Protein AF-A0A4R7YN09-F1 (afdb_monomer_lite)

pLDDT: mean 92.12, std 10.85, range [45.78, 98.81]

Organism: NCBI:txid43595

Structure (mmCIF, N/CA/C/O backbone):
data_AF-A0A4R7YN09-F1
#
_entry.id   AF-A0A4R7YN09-F1
#
loop_
_atom_site.group_PDB
_atom_site.id
_atom_site.type_symbol
_atom_site.label_atom_id
_atom_site.label_alt_id
_atom_site.label_comp_id
_atom_site.label_asym_id
_atom_site.label_entity_id
_atom_site.label_seq_id
_atom_site.pdbx_PDB_ins_code
_atom_site.Cartn_x
_atom_site.Cartn_y
_atom_site.Cartn_z
_atom_site.occupancy
_atom_site.B_iso_or_equiv
_atom_site.auth_seq_id
_atom_site.auth_comp_id
_atom_site.auth_asym_id
_atom_site.auth_atom_id
_atom_site.pdbx_PDB_model_num
ATOM 1 N N . MET A 1 1 ? -44.379 -15.038 -22.511 1.00 45.78 1 MET A N 1
ATOM 2 C CA . MET A 1 1 ? -43.338 -13.991 -22.444 1.00 45.78 1 MET A CA 1
ATOM 3 C C . MET A 1 1 ? -42.067 -14.642 -21.909 1.00 45.78 1 MET A C 1
ATOM 5 O O . MET A 1 1 ? -41.888 -14.732 -20.705 1.00 45.78 1 MET A O 1
ATOM 9 N N . LEU A 1 2 ? -41.257 -15.231 -22.794 1.00 50.38 2 LEU A N 1
ATOM 10 C CA . LEU A 1 2 ? -39.978 -15.849 -22.431 1.00 50.38 2 LEU A CA 1
ATOM 11 C C . LEU A 1 2 ? -38.947 -14.726 -22.308 1.00 50.38 2 LEU A C 1
ATOM 13 O O . LEU A 1 2 ? -38.400 -14.272 -23.309 1.00 50.38 2 LEU A O 1
ATOM 17 N N . VAL A 1 3 ? -38.736 -14.224 -21.092 1.00 53.28 3 VAL A N 1
ATOM 18 C CA . VAL A 1 3 ? -37.586 -13.361 -20.811 1.00 53.28 3 VAL A CA 1
ATOM 19 C C . VAL A 1 3 ? -36.349 -14.241 -20.984 1.00 53.28 3 VAL A C 1
ATOM 21 O O . VAL A 1 3 ? -36.176 -15.223 -20.265 1.00 53.28 3 VAL A O 1
ATOM 24 N N . ASN A 1 4 ? -35.545 -13.948 -22.007 1.00 53.94 4 ASN A N 1
ATOM 25 C CA . ASN A 1 4 ? -34.362 -14.722 -22.369 1.00 53.94 4 ASN A CA 1
ATOM 26 C C . ASN A 1 4 ? -33.400 -14.792 -21.171 1.00 53.94 4 ASN A C 1
ATOM 28 O O . ASN A 1 4 ? -32.747 -13.804 -20.843 1.00 53.94 4 ASN A O 1
ATOM 32 N N . LEU A 1 5 ? -33.278 -15.966 -20.542 1.00 59.44 5 LEU A N 1
ATOM 33 C CA . LEU A 1 5 ? -32.320 -16.237 -19.456 1.00 59.44 5 LEU A CA 1
ATOM 34 C C . LEU A 1 5 ? -30.887 -15.807 -19.827 1.00 59.44 5 LEU A C 1
ATOM 36 O O . LEU A 1 5 ? -30.149 -15.307 -18.986 1.00 59.44 5 LEU A O 1
ATOM 40 N N . VAL A 1 6 ? -30.531 -15.914 -21.111 1.00 61.53 6 VAL A N 1
ATOM 41 C CA . VAL A 1 6 ? -29.238 -15.485 -21.668 1.00 61.53 6 VAL A CA 1
ATOM 42 C C . VAL A 1 6 ? -29.024 -13.968 -21.563 1.00 61.53 6 VAL A C 1
ATOM 44 O O . VAL A 1 6 ? -27.904 -13.518 -21.323 1.00 61.53 6 VAL A O 1
ATOM 47 N N . ASP A 1 7 ? -30.079 -13.169 -21.721 1.00 64.19 7 ASP A N 1
ATOM 48 C CA . ASP A 1 7 ? -30.000 -11.705 -21.685 1.00 64.19 7 ASP A CA 1
ATOM 49 C C . ASP A 1 7 ? -29.892 -11.191 -20.240 1.00 64.19 7 ASP A C 1
ATOM 51 O O . ASP A 1 7 ? -29.072 -10.323 -19.930 1.00 64.19 7 ASP A O 1
ATOM 55 N N . VAL A 1 8 ? -30.617 -11.838 -19.317 1.00 69.56 8 VAL A N 1
ATOM 56 C CA . VAL A 1 8 ? -30.488 -11.598 -17.870 1.00 69.56 8 VAL A CA 1
ATOM 57 C C . VAL A 1 8 ? -29.075 -11.944 -17.390 1.00 69.56 8 VAL A C 1
ATOM 59 O O . VAL A 1 8 ? -28.444 -11.125 -16.723 1.00 69.56 8 VAL A O 1
ATOM 62 N N . SER A 1 9 ? -28.519 -13.095 -17.786 1.00 76.06 9 SER A N 1
ATOM 63 C CA . SER A 1 9 ? -27.143 -13.469 -17.429 1.00 76.06 9 SER A CA 1
ATOM 64 C C . SER A 1 9 ? -26.100 -12.486 -17.972 1.00 76.06 9 SER A C 1
ATOM 66 O O . SER A 1 9 ? -25.202 -12.089 -17.233 1.00 76.06 9 SER A O 1
ATOM 68 N N . ARG A 1 10 ? -26.223 -12.025 -19.225 1.00 77.44 10 ARG A N 1
ATOM 69 C CA . ARG A 1 10 ? -25.299 -11.028 -19.805 1.00 77.44 10 ARG A CA 1
ATOM 70 C C . ARG A 1 10 ? -25.389 -9.666 -19.126 1.00 77.44 10 ARG A C 1
ATOM 72 O O . ARG A 1 10 ? -24.397 -8.941 -19.081 1.00 77.44 10 ARG A O 1
ATOM 79 N N . ARG A 1 11 ? -26.570 -9.275 -18.651 1.00 76.81 11 ARG A N 1
ATOM 80 C CA . ARG A 1 11 ? -26.749 -8.033 -17.896 1.00 76.81 11 ARG A CA 1
ATOM 81 C C . ARG A 1 11 ? -26.075 -8.116 -16.528 1.00 76.81 11 ARG A C 1
ATOM 83 O O . ARG A 1 11 ? -25.279 -7.242 -16.214 1.00 76.81 11 ARG A O 1
ATOM 90 N N . VAL A 1 12 ? -26.308 -9.196 -15.784 1.00 76.62 12 VAL A N 1
ATOM 91 C CA . VAL A 1 12 ? -25.710 -9.404 -14.454 1.00 76.62 12 VAL A CA 1
ATOM 92 C C . VAL A 1 12 ? -24.181 -9.497 -14.523 1.00 76.62 12 VAL A C 1
ATOM 94 O O . VAL A 1 12 ? -23.499 -8.938 -13.671 1.00 76.62 12 VAL A O 1
ATOM 97 N N . VAL A 1 13 ? -23.620 -10.163 -15.540 1.00 79.19 13 VAL A N 1
ATOM 98 C CA . VAL A 1 13 ? -22.158 -10.226 -15.733 1.00 79.19 13 VAL A CA 1
ATOM 99 C C . VAL A 1 13 ? -21.577 -8.840 -16.016 1.00 79.19 13 VAL A C 1
ATOM 101 O O . VAL A 1 13 ? -20.610 -8.456 -15.370 1.00 79.19 13 VAL A O 1
ATOM 104 N N . ARG A 1 14 ? -22.204 -8.057 -16.904 1.00 76.06 14 ARG A N 1
ATOM 105 C CA . ARG A 1 14 ? -21.760 -6.686 -17.201 1.00 76.06 14 ARG A CA 1
ATOM 106 C C . ARG A 1 14 ? -21.877 -5.756 -15.998 1.00 76.06 14 ARG A C 1
ATOM 108 O O . ARG A 1 14 ? -20.983 -4.955 -15.774 1.00 76.06 14 ARG A O 1
ATOM 115 N N . GLU A 1 15 ? -22.947 -5.861 -15.215 1.00 79.12 15 GLU A N 1
ATOM 116 C CA . GLU A 1 15 ? -23.107 -5.079 -13.983 1.00 79.12 15 GLU A CA 1
ATOM 117 C C . GLU A 1 15 ? -22.000 -5.412 -12.969 1.00 79.12 15 GLU A C 1
ATOM 119 O O . GLU A 1 15 ? -21.409 -4.499 -12.400 1.00 79.12 15 GLU A O 1
ATOM 124 N N . ARG A 1 16 ? -21.636 -6.694 -12.823 1.00 77.00 16 ARG A N 1
ATOM 125 C CA . ARG A 1 16 ? -20.507 -7.126 -11.980 1.00 77.00 16 ARG A CA 1
ATOM 126 C C . ARG A 1 16 ? -19.151 -6.669 -12.506 1.00 77.00 16 ARG A C 1
ATOM 128 O O . ARG A 1 16 ? -18.304 -6.283 -11.711 1.00 77.00 16 ARG A O 1
ATOM 135 N N . GLU A 1 17 ? -18.929 -6.707 -13.817 1.00 78.00 17 GLU A N 1
ATOM 136 C CA . GLU A 1 17 ? -17.707 -6.170 -14.428 1.00 78.00 17 GLU A CA 1
ATOM 137 C C . GLU A 1 17 ? -17.599 -4.657 -14.212 1.00 78.00 17 GLU A C 1
ATOM 139 O O . GLU A 1 17 ? -16.539 -4.169 -13.832 1.00 78.00 17 GLU A O 1
ATOM 144 N N . ILE A 1 18 ? -18.697 -3.915 -14.385 1.00 79.25 18 ILE A N 1
ATOM 145 C CA . ILE A 1 18 ? -18.749 -2.470 -14.124 1.00 79.25 18 ILE A CA 1
ATOM 146 C C . ILE A 1 18 ? -18.451 -2.183 -12.651 1.00 79.25 18 ILE A C 1
ATOM 148 O O . ILE A 1 18 ? -17.659 -1.291 -12.349 1.00 79.25 18 ILE A O 1
ATOM 152 N N . GLU A 1 19 ? -19.048 -2.941 -11.733 1.00 79.81 19 GLU A N 1
ATOM 153 C CA . GLU A 1 19 ? -18.801 -2.805 -10.299 1.00 79.81 19 GLU A CA 1
ATOM 154 C C . GLU A 1 19 ? -17.341 -3.128 -9.948 1.00 79.81 19 GLU A C 1
ATOM 156 O O . GLU A 1 19 ? -16.685 -2.342 -9.263 1.00 79.81 19 GLU A O 1
ATOM 161 N N . TYR A 1 20 ? -16.791 -4.217 -10.490 1.00 79.25 20 TYR A N 1
ATOM 162 C CA . TYR A 1 20 ? -15.392 -4.596 -10.305 1.00 79.25 20 TYR A CA 1
ATOM 163 C C . TYR A 1 20 ? -14.438 -3.500 -10.794 1.00 79.25 20 TYR A C 1
ATOM 165 O O . TYR A 1 20 ? -13.595 -3.034 -10.025 1.00 79.25 20 TYR A O 1
ATOM 173 N N . LEU A 1 21 ? -14.613 -3.025 -12.032 1.00 80.62 21 LEU A N 1
ATOM 174 C CA . LEU A 1 21 ? -13.807 -1.951 -12.623 1.00 80.62 21 LEU A CA 1
ATOM 175 C C . LEU A 1 21 ? -13.958 -0.625 -11.868 1.00 80.62 21 LEU A C 1
ATOM 177 O O . LEU A 1 21 ? -13.039 0.189 -11.857 1.00 80.62 21 LEU A O 1
ATOM 181 N N . SER A 1 22 ? -15.091 -0.404 -11.196 1.00 89.88 22 SER A N 1
ATOM 182 C CA . SER A 1 22 ? -15.297 0.791 -10.376 1.00 89.88 22 SER A CA 1
ATOM 183 C C . SER A 1 22 ? -14.476 0.794 -9.082 1.00 89.88 22 SER A C 1
ATOM 185 O O . SER A 1 22 ? -14.260 1.865 -8.505 1.00 89.88 22 SER A O 1
ATOM 187 N N . TYR A 1 23 ? -13.992 -0.375 -8.648 1.00 95.19 23 TYR A N 1
ATOM 188 C CA . TYR A 1 23 ? -13.306 -0.568 -7.370 1.00 95.19 23 TYR A CA 1
ATOM 189 C C . TYR A 1 23 ? -11.873 -1.081 -7.470 1.00 95.19 23 TYR A C 1
ATOM 191 O O . TYR A 1 23 ? -11.197 -1.115 -6.445 1.00 95.19 23 TYR A O 1
ATOM 199 N N . HIS A 1 24 ? -11.383 -1.411 -8.663 1.00 97.00 24 HIS A N 1
ATOM 200 C CA . HIS A 1 24 ? -10.026 -1.917 -8.856 1.00 97.00 24 HIS A CA 1
ATOM 201 C C . HIS A 1 24 ? -9.184 -0.995 -9.739 1.00 97.00 24 HIS A C 1
ATOM 203 O O . HIS A 1 24 ? -9.695 -0.295 -10.613 1.00 97.00 24 HIS A O 1
ATOM 209 N N . ASP A 1 25 ? -7.881 -0.971 -9.477 1.00 97.44 25 ASP A N 1
ATOM 210 C CA . ASP A 1 25 ? -6.879 -0.342 -10.330 1.00 97.44 25 ASP A CA 1
ATOM 211 C C . ASP A 1 25 ? -6.591 -1.253 -11.528 1.00 97.44 25 ASP A C 1
ATOM 213 O O . ASP A 1 25 ? -6.254 -2.425 -11.366 1.00 97.44 25 ASP A O 1
ATOM 217 N N . SER A 1 26 ? -6.704 -0.714 -12.741 1.00 95.00 26 SER A N 1
ATOM 218 C CA . SER A 1 26 ? -6.596 -1.501 -13.976 1.00 95.00 26 SER A CA 1
ATOM 219 C C . SER A 1 26 ? -5.189 -2.027 -14.259 1.00 95.00 26 SER A C 1
ATOM 221 O O . SER A 1 26 ? -5.038 -2.956 -15.050 1.00 95.00 26 SER A O 1
ATOM 223 N N . LEU A 1 27 ? -4.156 -1.441 -13.646 1.00 97.06 27 LEU A N 1
ATOM 224 C CA . LEU A 1 27 ? -2.772 -1.852 -13.865 1.00 97.06 27 LEU A CA 1
ATOM 225 C C . LEU A 1 27 ? -2.346 -2.969 -12.911 1.00 97.06 27 LEU A C 1
ATOM 227 O O . LEU A 1 27 ? -1.655 -3.898 -13.327 1.00 97.06 27 LEU A O 1
ATOM 231 N N . THR A 1 28 ? -2.706 -2.836 -11.636 1.00 97.56 28 THR A N 1
ATOM 232 C CA . THR A 1 28 ? -2.221 -3.692 -10.545 1.00 97.56 28 THR A CA 1
ATOM 233 C C . THR A 1 28 ? -3.249 -4.701 -10.044 1.00 97.56 28 THR A C 1
ATOM 235 O O . THR A 1 28 ? -2.885 -5.581 -9.267 1.00 97.56 28 THR A O 1
ATOM 238 N N . GLU A 1 29 ? -4.515 -4.570 -10.454 1.00 95.81 29 GLU A N 1
ATOM 239 C CA . GLU A 1 29 ? -5.658 -5.375 -9.990 1.00 95.81 29 GLU A CA 1
ATOM 240 C C . GLU A 1 29 ? -5.906 -5.304 -8.472 1.00 95.81 29 GLU A C 1
ATOM 242 O O . GLU A 1 29 ? -6.693 -6.077 -7.920 1.00 95.81 29 GLU A O 1
ATOM 247 N N . LEU A 1 30 ? -5.235 -4.386 -7.771 1.00 97.75 30 LEU A N 1
ATOM 248 C CA . LEU A 1 30 ? -5.546 -4.049 -6.388 1.00 97.75 30 LEU A CA 1
ATOM 249 C C . LEU A 1 30 ? -6.833 -3.233 -6.334 1.00 97.75 30 LEU A C 1
ATOM 251 O O . LEU A 1 30 ? -7.307 -2.727 -7.353 1.00 97.75 30 LEU A O 1
ATOM 255 N N . TYR A 1 31 ? -7.368 -3.033 -5.133 1.00 98.25 31 TYR A N 1
ATOM 256 C CA . TYR A 1 31 ? -8.417 -2.042 -4.958 1.00 98.25 31 TYR A CA 1
ATOM 257 C C . TYR A 1 31 ? -7.918 -0.642 -5.343 1.00 98.25 31 TYR A C 1
ATOM 259 O O . TYR A 1 31 ? -6.725 -0.342 -5.283 1.00 98.25 31 TYR A O 1
ATOM 267 N N . ASN A 1 32 ? -8.828 0.234 -5.744 1.00 98.12 32 ASN A N 1
ATOM 268 C CA . ASN A 1 32 ? -8.514 1.625 -6.040 1.00 98.12 32 ASN A CA 1
ATOM 269 C C . ASN A 1 32 ? -8.791 2.536 -4.832 1.00 98.12 32 ASN A C 1
ATOM 271 O O . ASN A 1 32 ? -9.343 2.117 -3.809 1.00 98.12 32 ASN A O 1
ATOM 275 N N . ARG A 1 33 ? -8.439 3.819 -4.970 1.00 97.81 33 ARG A N 1
ATOM 276 C CA . ARG A 1 33 ? -8.702 4.862 -3.963 1.00 97.81 33 ARG A CA 1
ATOM 277 C C . ARG A 1 33 ? -10.150 4.879 -3.475 1.00 97.81 33 ARG A C 1
ATOM 279 O O . ARG A 1 33 ? -10.379 4.944 -2.272 1.00 97.81 33 ARG A O 1
ATOM 286 N N . ARG A 1 34 ? -11.117 4.787 -4.390 1.00 96.69 34 ARG A N 1
ATOM 287 C CA . ARG A 1 34 ? -12.543 4.854 -4.046 1.00 96.69 34 ARG A CA 1
ATOM 288 C C . ARG A 1 34 ? -12.950 3.707 -3.126 1.00 96.69 34 ARG A C 1
ATOM 290 O O . ARG A 1 34 ? -13.660 3.930 -2.152 1.00 96.69 34 ARG A O 1
ATOM 297 N N . TYR A 1 35 ? -12.510 2.489 -3.429 1.00 97.75 35 TYR A N 1
ATOM 298 C CA . TYR A 1 35 ? -12.797 1.339 -2.578 1.00 97.75 35 TYR A CA 1
ATOM 299 C C . TYR A 1 35 ? -12.145 1.490 -1.200 1.00 97.75 35 TYR A C 1
ATOM 301 O O . TYR A 1 35 ? -12.806 1.296 -0.184 1.00 97.75 35 TYR A O 1
ATOM 309 N N . PHE A 1 36 ? -10.877 1.907 -1.154 1.00 98.44 36 PHE A N 1
ATOM 310 C CA . PHE A 1 36 ? -10.170 2.144 0.104 1.00 98.44 36 PHE A CA 1
ATOM 311 C C . PHE A 1 36 ? -10.888 3.173 0.993 1.00 98.44 36 PHE A C 1
ATOM 313 O O . PHE A 1 36 ? -11.110 2.924 2.176 1.00 98.44 36 PHE A O 1
ATOM 320 N N . GLU A 1 37 ? -11.306 4.306 0.426 1.00 97.88 37 GLU A N 1
ATOM 321 C CA . GLU A 1 37 ? -12.042 5.352 1.146 1.00 97.88 37 GLU A CA 1
ATOM 322 C C . GLU A 1 37 ? -13.399 4.857 1.661 1.00 97.88 37 GLU A C 1
ATOM 324 O O . GLU A 1 37 ? -13.749 5.119 2.814 1.00 97.88 37 GLU A O 1
ATOM 329 N N . ASN A 1 38 ? -14.135 4.094 0.846 1.00 97.25 38 ASN A N 1
ATOM 330 C CA . ASN A 1 38 ? -15.395 3.476 1.260 1.00 97.25 38 ASN A CA 1
ATOM 331 C C . ASN A 1 38 ? -15.191 2.517 2.438 1.00 97.25 38 ASN A C 1
ATOM 333 O O . ASN A 1 38 ? -15.958 2.547 3.400 1.00 97.25 38 ASN A O 1
ATOM 337 N N . GLU A 1 39 ? -14.147 1.691 2.396 1.00 97.81 39 GLU A N 1
ATOM 338 C CA . GLU A 1 39 ? -13.857 0.743 3.469 1.00 97.81 39 GLU A CA 1
ATOM 339 C C . GLU A 1 39 ? -13.391 1.429 4.753 1.00 97.81 39 GLU A C 1
ATOM 341 O O . GLU A 1 39 ? -13.791 1.018 5.844 1.00 97.81 39 GLU A O 1
ATOM 346 N N . MET A 1 40 ? -12.618 2.515 4.654 1.00 97.81 40 MET A N 1
ATOM 347 C CA . MET A 1 40 ? -12.316 3.341 5.824 1.00 97.81 40 MET A CA 1
ATOM 348 C C . MET A 1 40 ? -13.595 3.904 6.446 1.00 97.81 40 MET A C 1
ATOM 350 O O . MET A 1 40 ? -13.768 3.819 7.657 1.00 97.81 40 MET A O 1
ATOM 354 N N . GLN A 1 41 ? -14.515 4.443 5.641 1.00 97.44 41 GLN A N 1
ATOM 355 C CA . GLN A 1 41 ? -15.792 4.949 6.155 1.00 97.44 41 GLN A CA 1
ATOM 356 C C . GLN A 1 41 ? -16.631 3.835 6.790 1.00 97.44 41 GLN A C 1
ATOM 358 O O . GLN A 1 41 ? -17.221 4.039 7.848 1.00 97.44 41 GLN A O 1
ATOM 363 N N . ARG A 1 42 ? -16.650 2.643 6.182 1.00 97.31 42 ARG A N 1
ATOM 364 C CA . ARG A 1 42 ? -17.370 1.469 6.694 1.00 97.31 42 ARG A CA 1
ATOM 365 C C . ARG A 1 42 ? -16.823 0.988 8.039 1.00 97.31 42 ARG A C 1
ATOM 367 O O . ARG A 1 42 ? -17.585 0.494 8.870 1.00 97.31 42 ARG A O 1
ATOM 374 N N . LEU A 1 43 ? -15.509 1.078 8.240 1.00 96.81 43 LEU A N 1
ATOM 375 C CA . LEU A 1 43 ? -14.847 0.613 9.456 1.00 96.81 43 LEU A CA 1
ATOM 376 C C . LEU A 1 43 ? -14.764 1.672 10.565 1.00 96.81 43 LEU A C 1
ATOM 378 O O . LEU A 1 43 ? -14.602 1.291 11.730 1.00 96.81 43 LEU A O 1
ATOM 382 N N . ASP A 1 44 ? -14.910 2.959 10.243 1.00 95.88 44 ASP A N 1
ATOM 383 C CA . ASP A 1 44 ? -14.916 4.053 11.220 1.00 95.88 44 ASP A CA 1
ATOM 384 C C . ASP A 1 44 ? -16.067 3.875 12.228 1.00 95.88 44 ASP A C 1
ATOM 386 O O . ASP A 1 44 ? -17.241 3.799 11.873 1.00 95.88 44 ASP A O 1
ATOM 390 N N . GLY A 1 45 ? -15.735 3.754 13.514 1.00 93.31 45 GLY A N 1
ATOM 391 C CA . GLY A 1 45 ? -16.702 3.494 14.586 1.00 93.31 45 GLY A CA 1
ATOM 392 C C . GLY A 1 45 ? -17.220 2.048 14.677 1.00 93.31 45 GLY A C 1
ATOM 393 O O . GLY A 1 45 ? -18.096 1.768 15.500 1.00 93.31 45 GLY A O 1
ATOM 394 N N . SER A 1 46 ? -16.691 1.118 13.873 1.00 95.44 46 SER A N 1
ATOM 395 C CA . SER A 1 46 ? -17.041 -0.308 13.924 1.00 95.44 46 SER A CA 1
ATOM 396 C C . SER A 1 46 ? -16.522 -1.020 15.191 1.00 95.44 46 SER A C 1
ATOM 398 O O . SER A 1 46 ? -15.946 -0.418 16.095 1.00 95.44 46 SER A O 1
ATOM 400 N N . ARG A 1 47 ? -16.729 -2.342 15.279 1.00 95.50 47 ARG A N 1
ATOM 401 C CA . ARG A 1 47 ? -16.196 -3.189 16.367 1.00 95.50 47 ARG A CA 1
ATOM 402 C C . ARG A 1 47 ? -14.824 -3.805 16.058 1.00 95.50 47 ARG A C 1
ATOM 404 O O . ARG A 1 47 ? -14.301 -4.523 16.896 1.00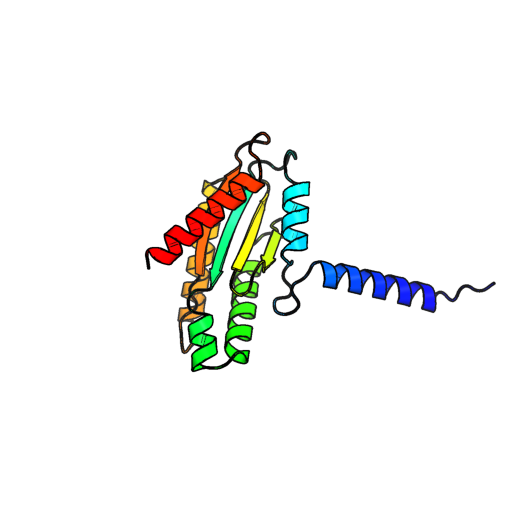 95.50 47 ARG A O 1
ATOM 411 N N . ARG A 1 48 ? -14.249 -3.525 14.885 1.00 95.88 48 ARG A N 1
ATOM 412 C CA . ARG A 1 48 ? -13.017 -4.147 14.361 1.00 95.88 48 ARG A CA 1
ATOM 413 C C . ARG A 1 48 ? -11.723 -3.490 14.874 1.00 95.88 48 ARG A C 1
ATOM 415 O O . ARG A 1 48 ? -10.691 -3.585 14.221 1.00 95.88 48 ARG A O 1
ATOM 422 N N . TYR A 1 49 ? -11.781 -2.762 15.989 1.00 96.62 49 TYR A N 1
ATOM 423 C CA . TYR A 1 49 ? -10.617 -2.067 16.546 1.00 96.62 49 TYR A CA 1
ATOM 424 C C . TYR A 1 49 ? -9.717 -3.028 17.337 1.00 96.62 49 TYR A C 1
ATOM 426 O O . TYR A 1 49 ? -10.238 -3.961 17.950 1.00 96.62 49 TYR A O 1
ATOM 434 N N . PRO A 1 50 ? -8.390 -2.798 17.377 1.00 97.94 50 PRO A N 1
ATOM 435 C CA . PRO A 1 50 ? -7.659 -1.678 16.768 1.00 97.94 50 PRO A CA 1
ATOM 436 C C . PRO A 1 50 ? -7.608 -1.757 15.236 1.00 97.94 50 PRO A C 1
ATOM 438 O O . PRO A 1 50 ? -7.624 -2.844 14.679 1.00 97.94 50 PRO A O 1
ATOM 441 N N . ILE A 1 51 ? -7.549 -0.611 14.558 1.00 98.50 51 ILE A N 1
ATOM 442 C CA . ILE A 1 51 ? -7.417 -0.542 13.095 1.00 98.50 51 ILE A CA 1
ATOM 443 C C . ILE A 1 51 ? -6.165 0.255 12.764 1.00 98.50 51 ILE A C 1
ATOM 445 O O . ILE A 1 51 ? -6.009 1.390 13.222 1.00 98.50 51 ILE A O 1
ATOM 449 N N . SER A 1 52 ? -5.299 -0.311 11.934 1.00 98.69 52 SER A N 1
ATOM 450 C CA . SER A 1 52 ? -4.104 0.368 11.446 1.00 98.69 52 SER A CA 1
ATOM 451 C C . SER A 1 52 ? -4.193 0.716 9.975 1.00 98.69 52 SER A C 1
ATOM 453 O O . SER A 1 52 ? -4.837 0.024 9.190 1.00 98.69 52 SER A O 1
ATOM 455 N N . ILE A 1 53 ? -3.497 1.787 9.608 1.00 98.81 53 ILE A N 1
ATOM 456 C CA . ILE A 1 53 ? -3.313 2.216 8.227 1.00 98.81 53 ILE A CA 1
ATOM 457 C C . ILE A 1 53 ? -1.816 2.275 7.949 1.00 98.81 53 ILE A C 1
ATOM 459 O O . ILE A 1 53 ? -1.060 2.843 8.742 1.00 98.81 53 ILE A O 1
ATOM 463 N N . ILE A 1 54 ? -1.403 1.702 6.821 1.00 98.81 54 ILE A N 1
ATOM 464 C CA . ILE A 1 54 ? -0.065 1.857 6.252 1.00 98.81 54 ILE A CA 1
ATOM 465 C C . ILE A 1 54 ? -0.211 2.602 4.927 1.00 98.81 54 ILE A C 1
ATOM 467 O O . ILE A 1 54 ? -1.016 2.210 4.086 1.00 98.81 54 ILE A O 1
ATOM 471 N N . ILE A 1 55 ? 0.584 3.649 4.737 1.00 98.62 55 ILE A N 1
ATOM 472 C CA . ILE A 1 55 ? 0.763 4.338 3.459 1.00 98.62 55 ILE A CA 1
ATOM 473 C C . ILE A 1 55 ? 2.154 3.996 2.942 1.00 98.62 55 ILE A C 1
ATOM 475 O O . ILE A 1 55 ? 3.137 4.087 3.685 1.00 98.62 55 ILE A O 1
ATOM 479 N N . GLY A 1 56 ? 2.218 3.563 1.690 1.00 97.94 56 GLY A N 1
ATOM 480 C CA . GLY A 1 56 ? 3.441 3.196 0.998 1.00 97.94 56 GLY A CA 1
ATOM 481 C C . GLY A 1 56 ? 3.612 3.999 -0.280 1.00 97.94 56 GLY A C 1
ATOM 482 O O . GLY A 1 56 ? 2.653 4.203 -1.009 1.00 97.94 56 GLY A O 1
ATOM 483 N N . ASP A 1 57 ? 4.835 4.414 -0.564 1.00 97.31 57 ASP A N 1
ATOM 484 C CA . ASP A 1 57 ? 5.202 5.124 -1.786 1.00 97.31 57 ASP A CA 1
ATOM 485 C C . ASP A 1 57 ? 6.400 4.419 -2.431 1.00 97.31 57 ASP A C 1
ATOM 487 O O . ASP A 1 57 ? 7.395 4.131 -1.753 1.00 97.31 57 ASP A O 1
ATOM 491 N N . LEU A 1 58 ? 6.265 4.067 -3.712 1.00 95.88 58 LEU A N 1
ATOM 492 C CA . LEU A 1 58 ? 7.311 3.407 -4.487 1.00 95.88 58 LEU A CA 1
ATOM 493 C C . LEU A 1 58 ? 8.382 4.423 -4.917 1.00 95.88 58 LEU A C 1
ATOM 495 O O . LEU A 1 58 ? 8.221 5.174 -5.880 1.00 95.88 58 LEU A O 1
ATOM 499 N N . ASP A 1 59 ? 9.522 4.387 -4.228 1.00 93.88 59 ASP A N 1
ATOM 500 C CA . ASP A 1 59 ? 10.637 5.299 -4.450 1.00 93.88 59 ASP A CA 1
ATOM 501 C C . ASP A 1 59 ? 11.201 5.140 -5.884 1.00 93.88 59 ASP A C 1
ATOM 503 O O . ASP A 1 59 ? 11.317 4.037 -6.423 1.00 93.88 59 ASP A O 1
ATOM 507 N N . ASN A 1 60 ? 11.645 6.251 -6.483 1.00 91.75 60 ASN A N 1
ATOM 508 C CA . ASN A 1 60 ? 12.329 6.316 -7.787 1.00 91.75 60 ASN A CA 1
ATOM 509 C C . ASN A 1 60 ? 11.521 5.866 -9.019 1.00 91.75 60 ASN A C 1
ATOM 511 O O . ASN A 1 60 ? 12.106 5.761 -10.100 1.00 91.75 60 ASN A O 1
ATOM 515 N N . LEU A 1 61 ? 10.200 5.669 -8.925 1.00 94.69 61 LEU A N 1
ATOM 516 C CA . LEU A 1 61 ? 9.392 5.282 -10.091 1.00 94.69 61 LEU A CA 1
ATOM 517 C C . LEU A 1 61 ? 9.534 6.278 -11.254 1.00 94.69 61 LEU A C 1
ATOM 519 O O . LEU A 1 61 ? 9.668 5.877 -12.409 1.00 94.69 61 LEU A O 1
ATOM 523 N N . LYS A 1 62 ? 9.575 7.583 -10.956 1.00 93.50 62 LYS A N 1
ATOM 524 C CA . LYS A 1 62 ? 9.825 8.618 -11.968 1.00 93.50 62 LYS A CA 1
ATOM 525 C C . LYS A 1 62 ? 11.171 8.422 -12.674 1.00 93.50 62 LYS A C 1
ATOM 527 O O . LYS A 1 62 ? 11.222 8.482 -13.893 1.00 93.50 62 LYS A O 1
ATOM 532 N N . THR A 1 63 ? 12.238 8.136 -11.931 1.00 94.25 63 THR A N 1
ATOM 533 C CA . THR A 1 63 ? 13.571 7.878 -12.497 1.00 94.25 63 THR A CA 1
ATOM 534 C C . THR A 1 63 ? 13.585 6.629 -13.374 1.00 94.25 63 THR A C 1
ATOM 536 O O . THR A 1 63 ? 14.228 6.626 -14.420 1.00 94.25 63 THR A O 1
ATOM 539 N N . VAL A 1 64 ? 12.861 5.576 -12.979 1.00 94.69 64 VAL A N 1
ATOM 540 C CA . VAL A 1 64 ? 12.681 4.377 -13.811 1.00 94.69 64 VAL A CA 1
ATOM 541 C C . VAL A 1 64 ? 11.979 4.744 -15.120 1.00 94.69 64 VAL A C 1
ATOM 543 O O . VAL A 1 64 ? 12.487 4.419 -16.189 1.00 94.69 64 VAL A O 1
ATOM 546 N N . ASN A 1 65 ? 10.865 5.476 -15.047 1.00 95.75 65 ASN A N 1
ATOM 547 C CA . ASN A 1 65 ? 10.111 5.901 -16.227 1.00 95.75 65 ASN A CA 1
ATOM 548 C C . ASN A 1 65 ? 10.939 6.782 -17.166 1.00 95.75 65 ASN A C 1
ATOM 550 O O . ASN A 1 65 ? 10.932 6.557 -18.374 1.00 95.75 65 ASN A O 1
ATOM 554 N N . ASP A 1 66 ? 11.663 7.755 -16.616 1.00 96.81 66 ASP A N 1
ATOM 555 C CA . ASP A 1 66 ? 12.430 8.724 -17.397 1.00 96.81 66 ASP A CA 1
ATOM 556 C C . ASP A 1 66 ? 13.627 8.052 -18.111 1.00 96.81 66 ASP A C 1
ATOM 558 O O . ASP A 1 66 ? 13.948 8.420 -19.239 1.00 96.81 66 ASP A O 1
ATOM 562 N N . ASN A 1 67 ? 14.258 7.039 -17.498 1.00 96.31 67 ASN A N 1
ATOM 563 C CA . ASN A 1 67 ? 15.454 6.378 -18.046 1.00 96.31 67 ASN A CA 1
ATOM 564 C C . ASN A 1 67 ? 15.165 5.107 -18.863 1.00 96.31 67 ASN A C 1
ATOM 566 O O . ASN A 1 67 ? 15.950 4.756 -19.742 1.00 96.31 67 ASN A O 1
ATOM 570 N N . TYR A 1 68 ? 14.074 4.398 -18.563 1.00 95.75 68 TYR A N 1
ATOM 571 C CA . TYR A 1 68 ? 13.781 3.070 -19.121 1.00 95.75 68 TYR A CA 1
ATOM 572 C C . TYR A 1 68 ? 12.366 2.947 -19.709 1.00 95.75 68 TYR A C 1
ATOM 574 O O . TYR A 1 68 ? 12.013 1.908 -20.266 1.00 95.75 68 TYR A O 1
ATOM 582 N N . GLY A 1 69 ? 11.563 4.009 -19.625 1.00 96.44 69 GLY A N 1
ATOM 583 C CA . GLY A 1 69 ? 10.219 4.081 -20.183 1.00 96.44 69 GLY A CA 1
ATOM 584 C C . GLY A 1 69 ? 9.119 3.560 -19.256 1.00 96.44 69 GLY A C 1
ATOM 585 O O . GLY A 1 69 ? 9.329 2.722 -18.378 1.00 96.44 69 GLY A O 1
ATOM 586 N N . HIS A 1 70 ? 7.899 4.038 -19.512 1.00 96.56 70 HIS A N 1
ATOM 587 C CA . HIS A 1 70 ? 6.690 3.657 -18.775 1.00 96.56 70 HIS A CA 1
ATOM 588 C C . HIS A 1 70 ? 6.417 2.148 -18.692 1.00 96.56 70 HIS A C 1
ATOM 590 O O . HIS A 1 70 ? 6.002 1.710 -17.622 1.00 96.56 70 HIS A O 1
ATOM 596 N N . PRO A 1 71 ? 6.676 1.320 -19.727 1.00 97.06 71 PRO A N 1
ATOM 597 C CA . PRO A 1 71 ? 6.448 -0.119 -19.615 1.00 97.06 71 PRO A CA 1
ATOM 598 C C . PRO A 1 71 ? 7.227 -0.778 -18.470 1.00 97.06 71 PRO A C 1
ATOM 600 O O . PRO A 1 71 ? 6.709 -1.695 -17.833 1.00 97.06 71 PRO A O 1
ATOM 603 N N . LEU A 1 72 ? 8.446 -0.304 -18.174 1.00 95.12 72 LEU A N 1
ATOM 604 C CA . LEU A 1 72 ? 9.215 -0.817 -17.042 1.00 95.12 72 LEU A CA 1
ATOM 605 C C . LEU A 1 72 ? 8.651 -0.314 -15.708 1.00 95.12 72 LEU A C 1
ATOM 607 O O . LEU A 1 72 ? 8.534 -1.095 -14.768 1.00 95.12 72 LEU A O 1
ATOM 611 N N . GLY A 1 73 ? 8.250 0.955 -15.615 1.00 96.56 73 GLY A N 1
ATOM 612 C CA . GLY A 1 73 ? 7.592 1.463 -14.406 1.00 96.56 73 GLY A CA 1
ATOM 613 C C . GLY A 1 73 ? 6.267 0.759 -14.104 1.00 96.56 73 GLY A C 1
ATOM 614 O O . GLY A 1 73 ? 5.969 0.459 -12.948 1.00 96.56 73 GLY A O 1
ATOM 615 N N . ASP A 1 74 ? 5.503 0.413 -15.136 1.00 97.69 74 ASP A N 1
ATOM 616 C CA . ASP A 1 74 ? 4.277 -0.372 -15.012 1.00 97.69 74 ASP A CA 1
ATOM 617 C C . ASP A 1 74 ? 4.551 -1.776 -14.457 1.00 97.69 74 ASP A C 1
ATOM 619 O O . ASP A 1 74 ? 3.820 -2.265 -13.592 1.00 97.69 74 ASP A O 1
ATOM 623 N N . ASP A 1 75 ? 5.626 -2.424 -14.913 1.00 95.88 75 ASP A N 1
ATOM 624 C CA . ASP A 1 75 ? 6.088 -3.699 -14.359 1.00 95.88 75 ASP A CA 1
ATOM 625 C C . ASP A 1 75 ? 6.508 -3.556 -12.886 1.00 95.88 75 ASP A C 1
ATOM 627 O O . ASP A 1 75 ? 6.173 -4.402 -12.053 1.00 95.88 75 ASP A O 1
ATOM 631 N N . TYR A 1 76 ? 7.149 -2.442 -12.522 1.00 96.38 76 TYR A N 1
ATOM 632 C CA . TYR A 1 76 ? 7.519 -2.162 -11.134 1.00 96.38 76 TYR A CA 1
ATOM 633 C C . TYR A 1 76 ? 6.292 -2.024 -10.222 1.00 96.38 76 TYR A C 1
ATOM 635 O O . TYR A 1 76 ? 6.257 -2.563 -9.110 1.00 96.38 76 TYR A O 1
ATOM 643 N N . LEU A 1 77 ? 5.253 -1.341 -10.696 1.00 97.75 77 LEU A N 1
ATOM 644 C CA . LEU A 1 77 ? 3.991 -1.204 -9.975 1.00 97.75 77 LEU A CA 1
ATOM 645 C C . LEU A 1 77 ? 3.296 -2.556 -9.791 1.00 97.75 77 LEU A C 1
ATOM 647 O O . LEU A 1 77 ? 2.885 -2.886 -8.677 1.00 97.75 77 LEU A O 1
ATOM 651 N N . LYS A 1 78 ? 3.227 -3.374 -10.847 1.00 97.62 78 LYS A N 1
ATOM 652 C CA . LYS A 1 78 ? 2.641 -4.726 -10.800 1.00 97.62 78 LYS A CA 1
ATOM 653 C C . LYS A 1 78 ? 3.376 -5.645 -9.828 1.00 97.62 78 LYS A C 1
ATOM 655 O O . LYS A 1 78 ? 2.745 -6.352 -9.043 1.00 97.62 78 LYS A O 1
ATOM 660 N N . LYS A 1 79 ? 4.708 -5.621 -9.840 1.00 96.38 79 LYS A N 1
ATOM 661 C CA . LYS A 1 79 ? 5.536 -6.430 -8.934 1.00 96.38 79 LYS A CA 1
ATOM 662 C C . LYS A 1 79 ? 5.379 -5.994 -7.486 1.00 96.38 79 LYS A C 1
ATOM 664 O O . LYS A 1 79 ? 5.196 -6.841 -6.617 1.00 96.38 79 LYS A O 1
ATOM 669 N N . SER A 1 80 ? 5.363 -4.687 -7.240 1.00 97.00 80 SER A N 1
ATOM 670 C CA . SER A 1 80 ? 5.134 -4.131 -5.905 1.00 97.00 80 SER A CA 1
ATOM 671 C C . SER A 1 80 ? 3.750 -4.515 -5.378 1.00 97.00 80 SER A C 1
ATOM 673 O O . SER A 1 80 ? 3.632 -5.007 -4.259 1.00 97.00 80 SER A O 1
ATOM 675 N N . ALA A 1 81 ? 2.715 -4.401 -6.213 1.00 97.81 81 ALA A N 1
ATOM 676 C CA . ALA A 1 81 ? 1.367 -4.851 -5.883 1.00 97.81 81 ALA A CA 1
ATOM 677 C C . ALA A 1 81 ? 1.318 -6.339 -5.519 1.00 97.81 81 ALA A C 1
ATOM 679 O O . ALA A 1 81 ? 0.706 -6.707 -4.516 1.00 97.81 81 ALA A O 1
ATOM 680 N N . LYS A 1 82 ? 2.006 -7.190 -6.289 1.00 96.81 82 LYS A N 1
ATOM 681 C CA . LYS A 1 82 ? 2.099 -8.623 -6.006 1.00 96.81 82 LYS A CA 1
ATOM 682 C C . LYS A 1 82 ? 2.795 -8.912 -4.674 1.00 96.81 82 LYS A C 1
ATOM 684 O O . LYS A 1 82 ? 2.246 -9.661 -3.873 1.00 96.81 82 LYS A O 1
ATOM 689 N N . ILE A 1 83 ? 3.955 -8.300 -4.421 1.00 96.06 83 ILE A N 1
ATOM 690 C CA . ILE A 1 83 ? 4.700 -8.466 -3.161 1.00 96.06 83 ILE A CA 1
ATOM 691 C C . ILE A 1 83 ? 3.815 -8.098 -1.969 1.00 96.06 83 ILE A C 1
ATOM 693 O O . ILE A 1 83 ? 3.724 -8.851 -1.003 1.00 96.06 83 ILE A O 1
ATOM 697 N N . LEU A 1 84 ? 3.141 -6.949 -2.043 1.00 97.25 84 LEU A N 1
ATOM 698 C CA . LEU A 1 84 ? 2.289 -6.485 -0.958 1.00 97.25 84 LEU A CA 1
ATOM 699 C C . LEU A 1 84 ? 1.060 -7.389 -0.774 1.00 97.25 84 LEU A C 1
ATOM 701 O O . LEU A 1 84 ? 0.731 -7.735 0.355 1.00 97.25 84 LEU A O 1
ATOM 705 N N . LYS A 1 85 ? 0.408 -7.821 -1.859 1.00 96.44 85 LYS A N 1
ATOM 706 C CA . LYS A 1 85 ? -0.761 -8.713 -1.807 1.00 96.44 85 LYS A CA 1
ATOM 707 C C . LYS A 1 85 ? -0.430 -10.072 -1.187 1.00 96.44 85 LYS A C 1
ATOM 709 O O . LYS A 1 85 ? -1.206 -10.561 -0.374 1.00 96.44 85 LYS A O 1
ATOM 714 N N . ASP A 1 86 ? 0.726 -10.648 -1.517 1.00 95.81 86 ASP A N 1
ATOM 715 C CA . ASP A 1 86 ? 1.154 -11.964 -1.019 1.00 95.81 86 ASP A CA 1
ATOM 716 C C . ASP A 1 86 ? 1.523 -11.942 0.487 1.00 95.81 86 ASP A C 1
ATOM 718 O O . ASP A 1 86 ? 1.621 -12.990 1.128 1.00 95.81 86 ASP A O 1
ATOM 722 N N . LEU A 1 87 ? 1.716 -10.755 1.077 1.00 94.56 87 LEU A N 1
ATOM 723 C CA . LEU A 1 87 ? 2.058 -10.581 2.494 1.00 94.56 87 LEU A CA 1
ATOM 724 C C . LEU A 1 87 ? 0.852 -10.457 3.431 1.00 94.56 87 LEU A C 1
ATOM 726 O O . LEU A 1 87 ? 1.007 -10.676 4.642 1.00 94.56 87 LEU A O 1
ATOM 730 N N . LEU A 1 88 ? -0.300 -10.077 2.884 1.00 93.19 88 LEU A N 1
ATOM 731 C CA . LEU A 1 88 ? -1.485 -9.662 3.626 1.00 93.19 88 LEU A CA 1
ATOM 732 C C . LEU A 1 88 ? -2.521 -10.784 3.733 1.00 93.19 88 LEU A C 1
ATOM 734 O O . LEU A 1 88 ? -2.543 -11.732 2.948 1.00 93.19 88 LEU A O 1
ATOM 738 N N . ARG A 1 89 ? -3.383 -10.693 4.747 1.00 93.06 89 ARG A N 1
ATOM 739 C CA . ARG A 1 89 ? -4.485 -11.637 4.970 1.00 93.06 89 ARG A CA 1
ATOM 740 C C . ARG A 1 89 ? -5.666 -11.282 4.070 1.00 93.06 89 ARG A C 1
ATOM 742 O O . ARG A 1 89 ? -5.791 -10.155 3.614 1.00 93.06 89 ARG A O 1
ATOM 749 N N . GLY A 1 90 ? -6.590 -12.224 3.875 1.00 88.44 90 GLY A N 1
ATOM 750 C CA . GLY A 1 90 ? -7.784 -11.983 3.050 1.00 88.44 90 GLY A CA 1
ATOM 751 C C . GLY A 1 90 ? -8.728 -10.894 3.585 1.00 88.44 90 GLY A C 1
ATOM 752 O O . GLY A 1 90 ? -9.542 -10.374 2.830 1.00 88.44 90 GLY A O 1
ATOM 753 N N . GLU A 1 91 ? -8.630 -10.561 4.873 1.00 91.12 91 GLU A N 1
ATOM 754 C CA . GLU A 1 91 ? -9.402 -9.498 5.534 1.00 91.12 91 GLU A CA 1
ATOM 755 C C . GLU A 1 91 ? -8.719 -8.124 5.512 1.00 91.12 91 GLU A C 1
ATOM 757 O O . GLU A 1 91 ? -9.376 -7.113 5.772 1.00 91.12 91 GLU A O 1
ATOM 762 N N . ASP A 1 92 ? -7.426 -8.087 5.183 1.00 96.81 92 ASP A N 1
ATOM 763 C CA . ASP A 1 92 ? -6.682 -6.850 4.993 1.00 96.81 92 ASP A CA 1
ATOM 764 C C . ASP A 1 92 ? -7.056 -6.253 3.635 1.00 96.81 92 ASP A C 1
ATOM 766 O O . ASP A 1 92 ? -7.213 -6.956 2.632 1.00 96.81 92 ASP A O 1
ATOM 770 N N . ILE A 1 93 ? -7.178 -4.932 3.580 1.00 98.06 93 ILE A N 1
ATOM 771 C CA . ILE A 1 93 ? -7.492 -4.234 2.333 1.00 98.06 93 ILE A CA 1
ATOM 772 C C . ILE A 1 93 ? -6.224 -3.574 1.843 1.00 98.06 93 ILE A C 1
ATOM 774 O O . ILE A 1 93 ? -5.618 -2.782 2.559 1.00 98.06 93 ILE A O 1
ATOM 778 N N . ILE A 1 94 ? -5.862 -3.859 0.600 1.00 98.44 94 ILE A N 1
ATOM 779 C CA . ILE A 1 94 ? -4.760 -3.208 -0.090 1.00 98.44 94 ILE A CA 1
ATOM 780 C C . ILE A 1 94 ? -5.264 -2.523 -1.350 1.00 98.44 94 ILE A C 1
ATOM 782 O O . ILE A 1 94 ? -5.952 -3.128 -2.174 1.00 98.44 94 ILE A O 1
ATOM 786 N N . ALA A 1 95 ? -4.891 -1.259 -1.499 1.00 98.50 95 ALA A N 1
ATOM 787 C CA . ALA A 1 95 ? -5.272 -0.442 -2.628 1.00 98.50 95 ALA A CA 1
ATOM 788 C C . ALA A 1 95 ? -4.079 0.307 -3.216 1.00 98.50 95 ALA A C 1
ATOM 790 O O . ALA A 1 95 ? -3.180 0.733 -2.490 1.00 98.50 95 ALA A O 1
ATOM 791 N N . ARG A 1 96 ? -4.113 0.534 -4.529 1.00 98.56 96 ARG A N 1
ATOM 792 C CA . ARG A 1 96 ? -3.317 1.577 -5.171 1.00 98.56 96 ARG A CA 1
ATOM 793 C C . ARG A 1 96 ? -4.149 2.852 -5.195 1.00 98.56 96 ARG A C 1
ATOM 795 O O . ARG A 1 96 ? -5.230 2.898 -5.784 1.00 98.56 96 ARG A O 1
ATOM 802 N N . ILE A 1 97 ? -3.667 3.876 -4.502 1.00 97.81 97 ILE A N 1
ATOM 803 C CA . ILE A 1 97 ? -4.413 5.120 -4.285 1.00 97.81 97 ILE A CA 1
ATOM 804 C C . ILE A 1 97 ? -3.868 6.286 -5.116 1.00 97.81 97 ILE A C 1
ATOM 806 O O . ILE A 1 97 ? -4.561 7.289 -5.287 1.00 97.81 97 ILE A O 1
ATOM 810 N N . GLY A 1 98 ? -2.665 6.159 -5.668 1.00 94.69 98 GLY A N 1
ATOM 811 C CA . GLY A 1 98 ? -2.021 7.172 -6.501 1.00 94.69 98 GLY A CA 1
ATOM 812 C C . GLY A 1 98 ? -1.114 6.548 -7.559 1.00 94.69 98 GLY A C 1
ATOM 813 O O . GLY A 1 98 ? -1.162 5.342 -7.804 1.00 94.69 98 GLY A O 1
ATOM 814 N N . GLY A 1 99 ? -0.286 7.376 -8.201 1.00 94.62 99 GLY A N 1
ATOM 815 C CA . GLY A 1 99 ? 0.645 6.922 -9.238 1.00 94.62 99 GLY A CA 1
ATOM 816 C C . GLY A 1 99 ? 1.587 5.832 -8.720 1.00 94.62 99 GLY A C 1
ATOM 817 O O . GLY A 1 99 ? 1.563 4.708 -9.213 1.00 94.62 99 GLY A O 1
ATOM 818 N N . ASP A 1 100 ? 2.354 6.148 -7.689 1.00 96.31 100 ASP A N 1
ATOM 819 C CA . ASP A 1 100 ? 3.294 5.289 -6.959 1.00 96.31 100 ASP A CA 1
ATOM 820 C C . ASP A 1 100 ? 2.830 4.967 -5.526 1.00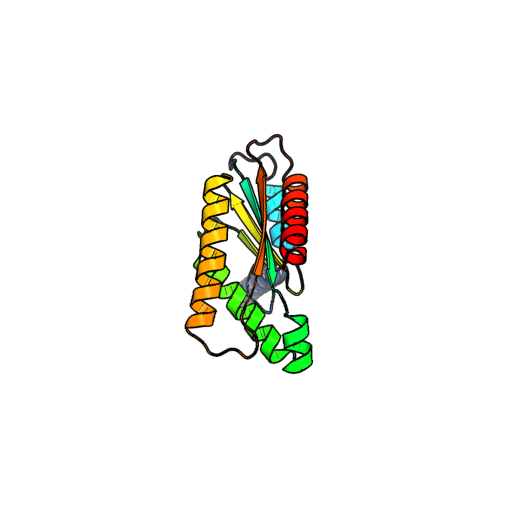 96.31 100 ASP A C 1
ATOM 822 O O . ASP A 1 100 ? 3.530 4.272 -4.789 1.00 96.31 100 ASP A O 1
ATOM 826 N N . GLU A 1 101 ? 1.643 5.439 -5.139 1.00 97.94 101 GLU A N 1
ATOM 827 C CA . GLU A 1 101 ? 1.124 5.335 -3.775 1.00 97.94 101 GLU A CA 1
ATOM 828 C C . GLU A 1 101 ? 0.199 4.125 -3.572 1.00 97.94 101 GLU A C 1
ATOM 830 O O . GLU A 1 101 ? -0.791 3.922 -4.289 1.00 97.94 101 GLU A O 1
ATOM 835 N N . PHE A 1 102 ? 0.470 3.379 -2.506 1.00 98.62 102 PHE A N 1
ATOM 836 C CA . PHE A 1 102 ? -0.312 2.258 -2.002 1.00 98.62 102 PHE A CA 1
ATOM 837 C C . PHE A 1 102 ? -0.832 2.565 -0.596 1.00 98.62 102 PHE A C 1
ATOM 839 O O . PHE A 1 102 ? -0.162 3.215 0.207 1.00 98.62 102 PHE A O 1
ATOM 846 N N . ALA A 1 103 ? -2.012 2.049 -0.267 1.00 98.69 103 ALA A N 1
ATOM 847 C CA . ALA A 1 103 ? -2.578 2.124 1.071 1.00 98.69 103 ALA A CA 1
ATOM 848 C C . ALA A 1 103 ? -3.062 0.751 1.530 1.00 98.69 103 ALA A C 1
ATOM 850 O O . ALA A 1 103 ? -3.647 -0.008 0.755 1.00 98.69 103 ALA A O 1
ATOM 851 N N . ILE A 1 104 ? -2.813 0.443 2.800 1.00 98.69 104 ILE A N 1
ATOM 852 C CA . ILE A 1 104 ? -3.207 -0.810 3.434 1.00 98.69 104 ILE A CA 1
ATOM 853 C C . ILE A 1 104 ? -4.021 -0.483 4.682 1.00 98.69 104 ILE A C 1
ATOM 855 O O . ILE A 1 104 ? -3.578 0.300 5.524 1.00 98.69 104 ILE A O 1
ATOM 859 N N . LEU A 1 105 ? -5.197 -1.089 4.802 1.00 98.50 105 LEU A N 1
ATOM 860 C CA . LEU A 1 105 ? -6.067 -1.014 5.968 1.00 98.50 105 LEU A CA 1
ATOM 861 C C . LEU A 1 105 ? -6.056 -2.379 6.654 1.00 98.50 105 LEU A C 1
ATOM 863 O O . LEU A 1 105 ? -6.348 -3.393 6.020 1.00 98.50 105 LEU A O 1
ATOM 867 N N . LEU A 1 106 ? -5.702 -2.384 7.937 1.00 98.50 106 LEU A N 1
ATOM 868 C CA . LEU A 1 106 ? -5.487 -3.580 8.749 1.00 98.50 106 LEU A CA 1
ATOM 869 C C . LEU A 1 106 ? -6.479 -3.580 9.922 1.00 98.50 106 LEU A C 1
ATOM 871 O O . LEU A 1 106 ? -6.176 -3.016 10.984 1.00 98.50 106 LEU A O 1
ATOM 875 N N . PRO A 1 107 ? -7.684 -4.146 9.746 1.00 97.94 107 PRO A N 1
ATOM 876 C CA . PRO A 1 107 ? -8.625 -4.337 10.840 1.00 97.94 107 PRO A CA 1
ATOM 877 C C . PRO A 1 107 ? -8.043 -5.266 11.912 1.00 97.94 107 PRO A C 1
ATOM 879 O O . PRO A 1 107 ? -7.211 -6.125 11.624 1.00 97.94 107 PRO A O 1
ATOM 882 N N . GLU A 1 108 ? -8.479 -5.091 13.157 1.00 97.38 108 GLU A N 1
ATOM 883 C CA . GLU A 1 108 ? -8.083 -5.911 14.314 1.00 97.38 108 GLU A CA 1
ATOM 884 C C . GLU A 1 108 ? -6.557 -6.043 14.499 1.00 97.38 108 GLU A C 1
ATOM 886 O O . GLU A 1 108 ? -6.052 -7.005 15.079 1.00 97.38 108 GLU A O 1
ATOM 891 N N . THR A 1 109 ? -5.804 -5.045 14.032 1.00 98.06 109 THR A N 1
ATOM 892 C CA . THR A 1 109 ? -4.343 -5.034 14.048 1.00 98.06 109 THR A CA 1
ATOM 893 C C . THR A 1 109 ? -3.833 -3.796 14.773 1.00 98.06 109 THR A C 1
ATOM 895 O O . THR A 1 109 ? -4.062 -2.659 14.370 1.00 98.06 109 THR A O 1
ATOM 898 N N . GLY A 1 110 ? -3.125 -4.020 15.881 1.00 98.12 110 GLY A N 1
ATOM 899 C CA . GLY A 1 110 ? -2.508 -2.960 16.677 1.00 98.12 110 GLY A CA 1
ATOM 900 C C . GLY A 1 110 ? -1.177 -2.466 16.104 1.00 98.12 110 GLY A C 1
ATOM 901 O O . GLY A 1 110 ? -0.645 -3.007 15.132 1.00 98.12 110 GLY A O 1
ATOM 902 N N . SER A 1 111 ? -0.588 -1.462 16.756 1.00 98.00 111 SER A N 1
ATOM 903 C CA . SER A 1 111 ? 0.668 -0.836 16.322 1.00 98.00 111 SER A CA 1
ATOM 904 C C . SER A 1 111 ? 1.852 -1.806 16.257 1.00 98.00 111 SER A C 1
ATOM 906 O O . SER A 1 111 ? 2.672 -1.700 15.353 1.00 98.00 111 SER A O 1
ATOM 908 N N . GLU A 1 112 ? 1.932 -2.774 17.175 1.00 98.06 112 GLU A N 1
ATOM 909 C CA . GLU A 1 112 ? 2.991 -3.794 17.178 1.00 98.06 112 GLU A CA 1
ATOM 910 C C . GLU A 1 112 ? 2.883 -4.725 15.962 1.00 98.06 112 GLU A C 1
ATOM 912 O O . GLU A 1 112 ? 3.837 -4.858 15.198 1.00 98.06 112 GLU A O 1
ATOM 917 N N . GLY A 1 113 ? 1.694 -5.285 15.709 1.00 97.75 113 GLY A N 1
ATOM 918 C CA . GLY A 1 113 ? 1.443 -6.105 14.519 1.00 97.75 113 GLY A CA 1
ATOM 919 C C . GLY A 1 113 ? 1.681 -5.332 13.219 1.00 97.75 113 GLY A C 1
ATOM 920 O O . GLY A 1 113 ? 2.263 -5.856 12.274 1.00 97.75 113 GLY A O 1
ATOM 921 N N . THR A 1 114 ? 1.322 -4.048 13.206 1.00 98.12 114 THR A N 1
ATOM 922 C CA . THR A 1 114 ? 1.560 -3.148 12.066 1.00 98.12 114 THR A CA 1
ATOM 923 C C . THR A 1 114 ? 3.050 -2.940 11.816 1.00 98.12 114 THR A C 1
ATOM 925 O O . THR A 1 114 ? 3.494 -3.003 10.673 1.00 98.12 114 THR A O 1
ATOM 928 N N . ALA A 1 115 ? 3.846 -2.742 12.871 1.00 97.81 115 ALA A N 1
ATOM 929 C CA . ALA A 1 115 ? 5.294 -2.602 12.754 1.00 97.81 115 ALA A CA 1
ATOM 930 C C . ALA A 1 115 ? 5.947 -3.874 12.188 1.00 97.81 115 ALA A C 1
ATOM 932 O O . ALA A 1 115 ? 6.813 -3.778 11.318 1.00 97.81 115 ALA A O 1
ATOM 933 N N . LEU A 1 116 ? 5.489 -5.056 12.615 1.00 97.88 116 LEU A N 1
ATOM 934 C CA . LEU A 1 116 ? 5.948 -6.338 12.070 1.00 97.88 116 LEU A CA 1
ATOM 935 C C . LEU A 1 116 ? 5.584 -6.501 10.587 1.00 97.88 116 LEU A C 1
ATOM 937 O O . LEU A 1 116 ? 6.401 -6.988 9.808 1.00 97.88 116 LEU A O 1
ATOM 941 N N . ILE A 1 117 ? 4.387 -6.074 10.172 1.00 98.06 117 ILE A N 1
ATOM 942 C CA . ILE A 1 117 ? 3.982 -6.082 8.758 1.00 98.06 117 ILE A CA 1
ATOM 943 C C . ILE A 1 117 ? 4.867 -5.131 7.942 1.00 98.06 117 ILE A C 1
ATOM 945 O O . ILE A 1 117 ? 5.389 -5.536 6.907 1.00 98.06 117 ILE A O 1
ATOM 949 N N . CYS A 1 118 ? 5.115 -3.909 8.423 1.00 97.88 118 CYS A N 1
ATOM 950 C CA . CYS A 1 118 ? 6.026 -2.964 7.772 1.00 97.88 118 CYS A CA 1
ATOM 951 C C . CYS A 1 118 ? 7.447 -3.530 7.608 1.00 97.88 118 CYS A C 1
ATOM 953 O O . CYS A 1 118 ? 8.068 -3.340 6.562 1.00 97.88 118 CYS A O 1
ATOM 955 N N . ASP A 1 119 ? 7.971 -4.220 8.624 1.00 97.50 119 ASP A N 1
ATOM 956 C CA . ASP A 1 119 ? 9.281 -4.877 8.562 1.00 97.50 119 ASP A CA 1
ATOM 957 C C . ASP A 1 119 ? 9.295 -6.030 7.544 1.00 97.50 119 ASP A C 1
ATOM 959 O O . ASP A 1 119 ? 10.208 -6.124 6.724 1.00 97.50 119 ASP A O 1
ATOM 963 N N . ARG A 1 120 ? 8.241 -6.856 7.519 1.00 97.75 120 ARG A N 1
ATOM 964 C CA . ARG A 1 120 ? 8.073 -7.918 6.514 1.00 97.75 120 ARG A CA 1
ATOM 965 C C . ARG A 1 120 ? 8.011 -7.369 5.091 1.00 97.75 120 ARG A C 1
ATOM 967 O O . ARG A 1 120 ? 8.662 -7.929 4.217 1.00 97.75 120 ARG A O 1
ATOM 974 N N . ILE A 1 121 ? 7.285 -6.270 4.866 1.00 97.50 121 ILE A N 1
ATOM 975 C CA . ILE A 1 121 ? 7.228 -5.605 3.556 1.00 97.50 121 ILE A CA 1
ATOM 976 C C . ILE A 1 121 ? 8.636 -5.211 3.112 1.00 97.50 121 ILE A C 1
ATOM 978 O O . ILE A 1 121 ? 9.059 -5.593 2.026 1.00 97.50 121 ILE A O 1
ATOM 982 N N . LYS A 1 122 ? 9.394 -4.506 3.959 1.00 96.00 122 LYS A N 1
ATOM 983 C CA . LYS A 1 122 ? 10.766 -4.094 3.624 1.00 96.00 122 LYS A CA 1
ATOM 984 C C . LYS A 1 122 ? 11.658 -5.291 3.291 1.00 96.00 122 LYS A C 1
ATOM 986 O O . LYS A 1 122 ? 12.314 -5.286 2.255 1.00 96.00 122 LYS A O 1
ATOM 991 N N . LYS A 1 123 ? 11.614 -6.339 4.117 1.00 96.69 123 LYS A N 1
ATOM 992 C CA . LYS A 1 123 ? 12.398 -7.563 3.908 1.00 96.69 123 LYS A CA 1
ATOM 993 C C . LYS A 1 123 ? 12.056 -8.279 2.605 1.00 96.69 123 LYS A C 1
ATOM 995 O O . LYS A 1 123 ? 12.971 -8.751 1.937 1.00 96.69 123 LYS A O 1
ATOM 1000 N N . GLU A 1 124 ? 10.783 -8.357 2.217 1.00 96.69 124 GLU A N 1
ATOM 1001 C CA . GLU A 1 124 ? 10.427 -8.969 0.931 1.00 96.69 124 GLU A CA 1
ATOM 1002 C C . GLU A 1 124 ? 10.864 -8.114 -0.260 1.00 96.69 124 GLU A C 1
ATOM 1004 O O . GLU A 1 124 ? 11.310 -8.677 -1.254 1.00 96.69 124 GLU A O 1
ATOM 1009 N N . PHE A 1 125 ? 10.825 -6.780 -0.165 1.00 95.62 125 PHE A N 1
ATOM 1010 C CA . PHE A 1 125 ? 11.406 -5.911 -1.197 1.00 95.62 125 PHE A CA 1
ATOM 1011 C C . PHE A 1 125 ? 12.923 -6.130 -1.327 1.00 95.62 125 PHE A C 1
ATOM 1013 O O . PHE A 1 125 ? 13.427 -6.305 -2.437 1.00 95.62 125 PHE A O 1
ATOM 1020 N N . ASP A 1 126 ? 13.649 -6.204 -0.208 1.00 94.75 126 ASP A N 1
ATOM 1021 C CA . ASP A 1 126 ? 15.093 -6.476 -0.197 1.00 94.75 126 ASP A CA 1
ATOM 1022 C C . ASP A 1 126 ? 15.419 -7.865 -0.766 1.00 94.75 126 ASP A C 1
ATOM 1024 O O . ASP A 1 126 ? 16.334 -8.028 -1.581 1.00 94.75 126 ASP A O 1
ATOM 1028 N N . ARG A 1 127 ? 14.635 -8.879 -0.387 1.00 94.94 127 ARG A N 1
ATOM 1029 C CA . ARG A 1 127 ? 14.745 -10.238 -0.922 1.00 94.94 127 ARG A CA 1
ATOM 1030 C C . ARG A 1 127 ? 14.472 -10.269 -2.422 1.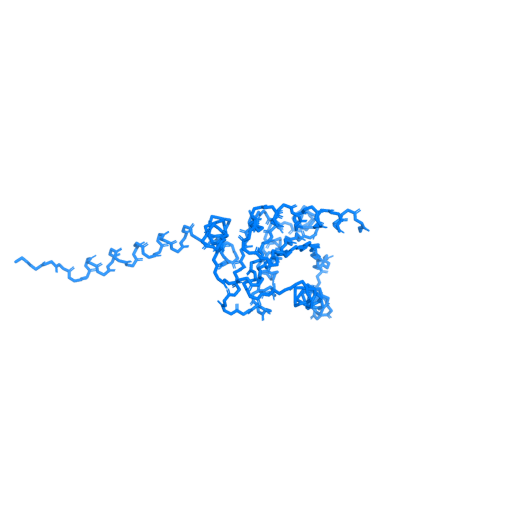00 94.94 127 ARG A C 1
ATOM 1032 O O . ARG A 1 127 ? 15.207 -10.927 -3.154 1.00 94.94 127 ARG A O 1
ATOM 1039 N N . TYR A 1 128 ? 13.446 -9.556 -2.880 1.00 93.56 128 TYR A N 1
ATOM 1040 C CA . TYR A 1 128 ? 13.094 -9.475 -4.292 1.00 93.56 128 TYR A CA 1
ATOM 1041 C C . TYR A 1 128 ? 14.215 -8.822 -5.108 1.00 93.56 128 TYR A C 1
ATOM 1043 O O . TYR A 1 128 ? 14.595 -9.362 -6.144 1.00 93.56 128 TYR A O 1
ATOM 1051 N N . ASN A 1 129 ? 14.814 -7.742 -4.602 1.00 93.69 129 ASN A N 1
ATOM 1052 C CA . ASN A 1 129 ? 16.000 -7.124 -5.200 1.00 93.69 129 ASN A CA 1
ATOM 1053 C C . ASN A 1 129 ? 17.219 -8.052 -5.218 1.00 93.69 129 ASN A C 1
ATOM 1055 O O . ASN A 1 129 ? 18.002 -8.007 -6.152 1.00 93.69 129 ASN A O 1
ATOM 1059 N N . SER A 1 130 ? 17.401 -8.887 -4.194 1.00 93.25 130 SER A N 1
ATOM 1060 C CA . SER A 1 130 ? 18.552 -9.799 -4.128 1.00 93.25 130 SER A CA 1
ATOM 1061 C C . SER A 1 130 ? 18.423 -10.988 -5.086 1.00 93.25 130 SER A C 1
ATOM 1063 O O . SER A 1 130 ? 19.423 -11.584 -5.475 1.00 93.25 130 SER A O 1
ATOM 1065 N N . ALA A 1 131 ? 17.192 -11.363 -5.441 1.00 92.25 131 ALA A N 1
ATOM 1066 C CA . ALA A 1 131 ? 16.894 -12.515 -6.289 1.00 92.25 131 ALA A CA 1
ATOM 1067 C C . ALA A 1 131 ? 16.748 -12.170 -7.780 1.00 92.25 131 ALA A C 1
ATOM 1069 O O . ALA A 1 131 ? 16.588 -13.076 -8.597 1.00 92.25 131 ALA A O 1
ATOM 1070 N N . ASN A 1 132 ? 16.758 -10.887 -8.139 1.00 89.19 132 ASN A N 1
ATOM 1071 C CA . ASN A 1 132 ? 16.495 -10.416 -9.493 1.00 89.19 132 ASN A CA 1
ATOM 1072 C C . ASN A 1 132 ? 17.464 -9.289 -9.851 1.00 89.19 132 ASN A C 1
ATOM 1074 O O . ASN A 1 132 ? 17.846 -8.503 -8.992 1.00 89.19 132 ASN A O 1
ATOM 1078 N N . ASP A 1 133 ? 17.810 -9.179 -11.129 1.00 87.75 133 ASP A N 1
ATOM 1079 C CA . ASP A 1 133 ? 18.648 -8.089 -11.621 1.00 87.75 133 ASP A CA 1
ATOM 1080 C C . ASP A 1 133 ? 17.762 -6.955 -12.150 1.00 87.75 133 ASP A C 1
ATOM 1082 O O . ASP A 1 133 ? 17.004 -7.132 -13.108 1.00 87.75 133 ASP A O 1
ATOM 1086 N N . PHE A 1 134 ? 17.813 -5.803 -11.482 1.00 85.94 134 PHE A N 1
ATOM 1087 C CA . PHE A 1 134 ? 17.024 -4.624 -11.822 1.00 85.94 134 PHE A CA 1
ATOM 1088 C C . PHE A 1 134 ? 17.932 -3.419 -12.043 1.00 85.94 134 PHE A C 1
ATOM 1090 O O . PHE A 1 134 ? 18.829 -3.182 -11.232 1.00 85.94 134 PHE A O 1
ATOM 1097 N N . PRO A 1 135 ? 17.658 -2.581 -13.060 1.00 87.44 135 PRO A N 1
ATOM 1098 C CA . PRO A 1 135 ? 18.466 -1.390 -13.313 1.00 87.44 135 PRO A CA 1
ATOM 1099 C C . PRO A 1 135 ? 18.429 -0.395 -12.145 1.00 87.44 135 PRO A C 1
ATOM 1101 O O . PRO A 1 135 ? 19.396 0.322 -11.898 1.00 87.44 135 PRO A O 1
ATOM 1104 N N . ILE A 1 136 ? 17.302 -0.343 -11.429 1.00 89.69 136 ILE A N 1
ATOM 1105 C CA . ILE A 1 136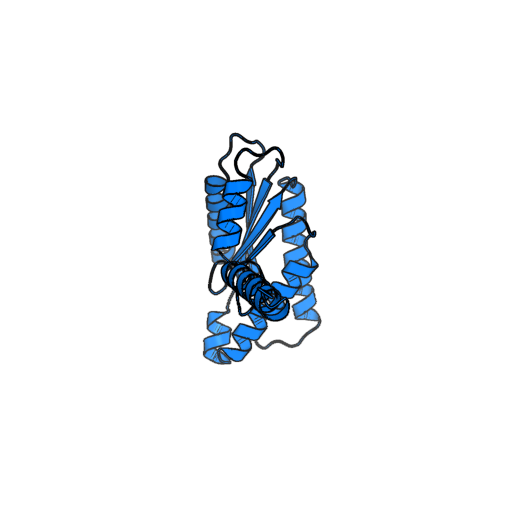 ? 17.131 0.422 -10.193 1.00 89.69 136 ILE A CA 1
ATOM 1106 C C . ILE A 1 136 ? 16.441 -0.497 -9.177 1.00 89.69 136 ILE A C 1
ATOM 1108 O O . ILE A 1 136 ? 15.353 -0.993 -9.484 1.00 89.69 136 ILE A O 1
ATOM 1112 N N . PRO A 1 137 ? 17.018 -0.721 -7.981 1.00 89.81 137 PRO A N 1
ATOM 1113 C CA . PRO A 1 137 ? 16.390 -1.543 -6.951 1.00 89.81 137 PRO A CA 1
ATOM 1114 C C . PRO A 1 137 ? 15.022 -1.003 -6.521 1.00 89.81 137 PRO A C 1
ATOM 1116 O O . PRO A 1 137 ? 14.854 0.204 -6.327 1.00 89.81 137 PRO A O 1
ATOM 1119 N N . 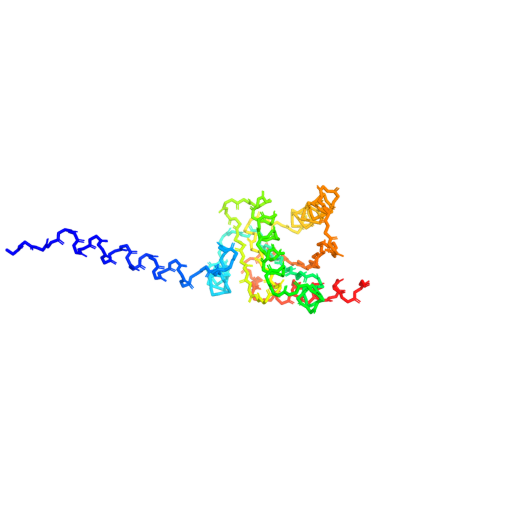PHE A 1 138 ? 14.071 -1.908 -6.297 1.00 88.50 138 PHE A N 1
ATOM 1120 C CA . PHE A 1 138 ? 12.766 -1.601 -5.724 1.00 88.50 138 PHE A CA 1
ATOM 1121 C C . PHE A 1 138 ? 12.936 -1.059 -4.312 1.00 88.50 138 PHE A C 1
ATOM 1123 O O . PHE A 1 138 ? 13.507 -1.721 -3.446 1.00 88.50 138 PHE A O 1
ATOM 1130 N N . LYS A 1 139 ? 12.408 0.129 -4.044 1.00 90.88 139 LYS A N 1
ATOM 1131 C CA . LYS A 1 139 ? 12.396 0.699 -2.700 1.00 90.88 139 LYS A CA 1
ATOM 1132 C C . LYS A 1 139 ? 11.018 1.257 -2.418 1.00 90.88 139 LYS A C 1
ATOM 1134 O O . LYS A 1 139 ? 10.434 1.910 -3.269 1.00 90.88 139 LYS A O 1
ATOM 1139 N N . ILE A 1 140 ? 10.511 0.988 -1.223 1.00 95.25 140 ILE A N 1
ATOM 1140 C CA . ILE A 1 140 ? 9.234 1.524 -0.768 1.00 95.25 140 ILE A CA 1
ATOM 1141 C C . ILE A 1 140 ? 9.444 2.291 0.535 1.00 95.25 140 ILE A C 1
ATOM 1143 O O . ILE A 1 140 ? 10.121 1.832 1.468 1.00 95.25 140 ILE A O 1
ATOM 1147 N N . SER A 1 141 ? 8.892 3.493 0.595 1.00 96.94 141 SER A N 1
ATOM 1148 C CA . SER A 1 141 ? 8.829 4.303 1.803 1.00 96.94 141 SER A CA 1
ATOM 1149 C C . SER A 1 141 ? 7.483 4.074 2.470 1.00 96.94 141 SER A C 1
ATOM 1151 O O . SER A 1 141 ? 6.446 4.205 1.839 1.00 96.94 141 SER A O 1
ATOM 1153 N N . LEU A 1 142 ? 7.504 3.684 3.747 1.00 98.06 142 LEU A N 1
ATOM 1154 C CA . LEU A 1 142 ? 6.306 3.312 4.500 1.00 98.06 142 LEU A CA 1
ATOM 1155 C C . LEU A 1 142 ? 6.088 4.269 5.668 1.00 98.06 142 LEU A C 1
ATOM 1157 O O . LEU A 1 142 ? 7.038 4.599 6.382 1.00 98.06 142 LEU A O 1
ATOM 1161 N N . GLY A 1 143 ? 4.839 4.639 5.909 1.00 98.06 143 GLY A N 1
ATOM 1162 C CA . GLY A 1 143 ? 4.368 5.295 7.123 1.00 98.06 143 GLY A CA 1
ATOM 1163 C C . GLY A 1 143 ? 3.138 4.588 7.657 1.00 98.06 143 GLY A C 1
ATOM 1164 O O . GLY A 1 143 ? 2.351 4.048 6.887 1.00 98.06 143 GLY A O 1
ATOM 1165 N N . CYS A 1 144 ? 2.971 4.559 8.974 1.00 98.31 144 CYS A N 1
ATOM 1166 C CA . CYS A 1 144 ? 1.849 3.858 9.585 1.00 98.31 144 CYS A CA 1
ATOM 1167 C C . CYS A 1 144 ? 1.314 4.580 10.818 1.00 98.31 144 CYS A C 1
ATOM 1169 O O . CYS A 1 144 ? 2.054 5.275 11.517 1.00 98.31 144 CYS A O 1
ATOM 1171 N N . ALA A 1 145 ? 0.033 4.373 11.102 1.00 98.56 145 ALA A N 1
ATOM 1172 C CA . ALA A 1 145 ? -0.636 4.845 12.307 1.00 98.56 145 ALA A CA 1
ATOM 1173 C C . ALA A 1 145 ? -1.763 3.880 12.700 1.00 98.56 145 ALA A C 1
ATOM 1175 O O . ALA A 1 145 ? -2.243 3.105 11.873 1.00 98.56 145 ALA A O 1
ATOM 1176 N N . THR A 1 146 ? -2.188 3.934 13.963 1.00 98.69 146 THR A N 1
ATOM 1177 C CA . THR A 1 146 ? -3.183 3.009 14.524 1.00 98.69 146 THR A CA 1
ATOM 1178 C C . THR A 1 146 ? -4.252 3.764 15.298 1.00 98.69 146 THR A C 1
ATOM 1180 O O . THR A 1 146 ? -3.946 4.486 16.248 1.00 98.69 146 THR A O 1
ATOM 1183 N N . ALA A 1 147 ? -5.514 3.520 14.959 1.00 98.38 147 ALA A N 1
ATOM 1184 C CA . ALA A 1 147 ? -6.641 3.824 15.822 1.00 98.38 147 ALA A CA 1
ATOM 1185 C C . ALA A 1 147 ? -6.791 2.694 16.845 1.00 98.38 147 ALA A C 1
ATOM 1187 O O . ALA A 1 147 ? -7.175 1.575 16.503 1.00 98.38 147 ALA A O 1
ATOM 1188 N N . LYS A 1 148 ? -6.473 2.969 18.112 1.00 96.69 148 LYS A N 1
ATOM 1189 C CA . LYS A 1 148 ? -6.609 1.976 19.191 1.00 96.69 148 LYS A CA 1
ATOM 1190 C C . LYS A 1 148 ? -8.066 1.720 19.573 1.00 96.69 148 LYS A C 1
ATOM 1192 O O . LYS A 1 148 ? -8.406 0.619 19.986 1.00 96.69 148 LYS A O 1
ATOM 1197 N N . GLU A 1 149 ? -8.910 2.734 19.421 1.00 95.56 149 GLU A N 1
ATOM 1198 C CA . GLU A 1 149 ? -10.286 2.745 19.903 1.00 95.56 149 GLU A CA 1
ATOM 1199 C C . GLU A 1 149 ? -11.218 3.434 18.902 1.00 95.56 149 GLU A C 1
ATOM 1201 O O . GLU A 1 149 ? -10.797 4.264 18.095 1.00 95.56 149 GLU A O 1
ATOM 1206 N N . LYS A 1 150 ? -12.512 3.111 18.999 1.00 93.69 150 LYS A N 1
ATOM 1207 C CA . LYS A 1 150 ? -13.566 3.551 18.069 1.00 93.69 150 LYS A CA 1
ATOM 1208 C C . LYS A 1 150 ? -13.861 5.053 18.046 1.00 93.69 150 LYS A C 1
ATOM 1210 O O . LYS A 1 150 ? -14.587 5.516 17.174 1.00 93.69 150 LYS A O 1
ATOM 1215 N N . ASN A 1 151 ? -13.380 5.802 19.034 1.00 92.25 151 ASN A N 1
ATOM 1216 C CA . ASN A 1 151 ? -13.521 7.258 19.105 1.00 92.25 151 ASN A CA 1
ATOM 1217 C C . ASN A 1 151 ? -12.478 7.993 18.248 1.00 92.25 151 ASN A C 1
ATOM 1219 O O . ASN A 1 151 ? -12.657 9.178 17.982 1.00 92.25 151 ASN A O 1
ATOM 1223 N N . ILE A 1 152 ? -11.417 7.309 17.813 1.00 94.06 152 ILE A N 1
ATOM 1224 C CA . ILE A 1 152 ? -10.397 7.870 16.929 1.00 94.06 152 ILE A CA 1
ATOM 1225 C C . ILE A 1 152 ? -10.870 7.719 15.485 1.00 94.06 152 ILE A C 1
ATOM 1227 O O . ILE A 1 152 ? -11.123 6.606 15.015 1.00 94.06 152 ILE A O 1
ATOM 1231 N N . LYS A 1 153 ? -10.957 8.845 14.774 1.00 97.31 153 LYS A N 1
ATOM 1232 C CA . LYS A 1 153 ? -11.392 8.884 13.379 1.00 97.31 153 LYS A CA 1
ATOM 1233 C C . LYS A 1 153 ? -10.342 8.292 12.450 1.00 97.31 153 LYS A C 1
ATOM 1235 O O . LYS A 1 153 ? -9.198 8.747 12.431 1.00 97.31 153 LYS A O 1
ATOM 1240 N N . LEU A 1 154 ? -10.736 7.335 11.606 1.00 98.06 154 LEU A N 1
ATOM 1241 C CA . LEU A 1 154 ? -9.804 6.713 10.652 1.00 98.06 154 LEU A CA 1
ATOM 1242 C C . LEU A 1 154 ? -9.218 7.710 9.641 1.00 98.06 154 LEU A C 1
ATOM 1244 O O . LEU A 1 154 ? -8.073 7.547 9.232 1.00 98.06 154 LEU A O 1
ATOM 1248 N N . ALA A 1 155 ? -9.933 8.790 9.315 1.00 97.88 155 ALA A N 1
ATOM 1249 C CA . ALA A 1 155 ? -9.395 9.878 8.496 1.00 97.88 155 ALA A CA 1
ATOM 1250 C C . ALA A 1 155 ? -8.191 10.588 9.156 1.00 97.88 155 ALA A C 1
ATOM 1252 O O . ALA A 1 155 ? -7.234 10.963 8.480 1.00 97.88 155 ALA A O 1
ATOM 1253 N N . GLU A 1 156 ? -8.194 10.749 10.483 1.00 97.88 156 GLU A N 1
ATOM 1254 C CA . GLU A 1 156 ? -7.051 11.315 11.209 1.00 97.88 156 GLU A CA 1
ATOM 1255 C C . GLU A 1 156 ? -5.873 10.341 11.226 1.00 97.88 156 GLU A C 1
ATOM 1257 O O . GLU A 1 156 ? -4.727 10.755 11.048 1.00 97.88 156 GLU A O 1
ATOM 1262 N N . VAL A 1 157 ? -6.153 9.046 11.385 1.00 98.44 157 VAL A N 1
ATOM 1263 C CA . VAL A 1 157 ? -5.137 7.984 11.345 1.00 98.44 157 VAL A CA 1
ATOM 1264 C C . VAL A 1 157 ? -4.498 7.884 9.964 1.00 98.44 157 VAL A C 1
ATOM 1266 O O . VAL A 1 157 ? -3.275 7.809 9.872 1.00 98.44 157 VAL A O 1
ATOM 1269 N N . TYR A 1 158 ? -5.289 7.987 8.895 1.00 98.62 158 TYR A N 1
ATOM 1270 C CA . TYR A 1 158 ? -4.788 8.076 7.524 1.00 98.62 158 TYR A CA 1
ATOM 1271 C C . TYR A 1 158 ? -3.800 9.240 7.380 1.00 98.62 158 TYR A C 1
ATOM 1273 O O . TYR A 1 158 ? -2.659 9.041 6.970 1.00 98.62 158 TYR A O 1
ATOM 1281 N N . ASN A 1 159 ? -4.191 10.441 7.821 1.00 98.31 159 ASN A N 1
ATOM 1282 C CA . ASN A 1 159 ? -3.339 11.631 7.754 1.00 98.31 159 ASN A CA 1
ATOM 1283 C C . ASN A 1 159 ? -2.047 11.492 8.580 1.00 98.31 159 ASN A C 1
ATOM 1285 O O . ASN A 1 159 ? -1.016 12.066 8.231 1.00 98.31 159 ASN A O 1
ATOM 1289 N N . GLN A 1 160 ? -2.080 10.764 9.698 1.00 98.44 160 GLN A N 1
ATOM 1290 C CA . GLN A 1 160 ? -0.885 10.477 10.496 1.00 98.44 160 GLN A CA 1
ATOM 1291 C C . GLN A 1 160 ? 0.048 9.487 9.789 1.00 98.44 160 GLN A C 1
ATOM 1293 O O . GLN A 1 160 ? 1.262 9.709 9.778 1.00 98.44 160 GLN A O 1
ATOM 1298 N N . ALA A 1 161 ? -0.504 8.428 9.191 1.00 98.31 161 ALA A N 1
ATOM 1299 C CA . ALA A 1 161 ? 0.253 7.443 8.424 1.00 98.31 161 ALA A CA 1
ATOM 1300 C C . ALA A 1 161 ? 0.919 8.087 7.198 1.00 98.31 161 ALA A C 1
ATOM 1302 O O . ALA A 1 161 ? 2.117 7.902 6.992 1.00 98.31 161 ALA A O 1
ATOM 1303 N N . ASP A 1 162 ? 0.186 8.924 6.467 1.00 97.62 162 ASP A N 1
ATOM 1304 C CA . ASP A 1 162 ? 0.690 9.687 5.323 1.00 97.62 162 ASP A CA 1
ATOM 1305 C C . ASP A 1 162 ? 1.842 10.627 5.722 1.00 97.62 162 ASP A C 1
ATOM 1307 O O . ASP A 1 162 ? 2.956 10.538 5.205 1.00 97.62 162 ASP A O 1
ATOM 1311 N N . LYS A 1 163 ? 1.653 11.443 6.769 1.00 96.94 163 LYS A N 1
ATOM 1312 C CA . LYS A 1 163 ? 2.727 12.300 7.308 1.00 96.94 163 LYS A CA 1
ATOM 1313 C C . LYS A 1 163 ? 3.950 11.503 7.765 1.00 96.94 163 LYS A C 1
ATOM 1315 O O . LYS A 1 163 ? 5.075 11.994 7.663 1.00 96.94 163 LYS A O 1
ATOM 1320 N N . SER A 1 164 ? 3.750 10.312 8.329 1.00 96.38 164 SER A N 1
ATOM 1321 C CA . SER A 1 164 ? 4.842 9.412 8.714 1.00 96.38 164 SER A CA 1
ATOM 1322 C C . SER A 1 164 ? 5.601 8.903 7.484 1.00 96.38 164 SER A C 1
ATOM 1324 O O . SER A 1 164 ? 6.833 8.901 7.492 1.00 96.38 164 SER A O 1
ATOM 1326 N N . MET A 1 165 ? 4.884 8.559 6.411 1.00 96.44 165 MET A N 1
ATOM 1327 C CA . MET A 1 165 ? 5.453 8.092 5.146 1.00 96.44 165 MET A CA 1
ATOM 1328 C C . MET A 1 165 ? 6.322 9.184 4.525 1.00 96.44 165 MET A C 1
ATOM 1330 O O . MET A 1 165 ? 7.509 8.949 4.296 1.00 96.44 165 MET A O 1
ATOM 1334 N N . TYR A 1 166 ? 5.791 10.405 4.384 1.00 91.62 166 TYR A N 1
ATOM 1335 C CA . TYR A 1 166 ? 6.532 11.549 3.841 1.00 91.62 166 TYR A CA 1
ATOM 1336 C C . TYR A 1 166 ? 7.825 11.835 4.617 1.00 91.62 166 TYR A C 1
ATOM 1338 O O . TYR A 1 166 ? 8.880 12.065 4.022 1.00 91.62 166 TYR A O 1
ATOM 1346 N N . LYS A 1 167 ? 7.782 11.768 5.955 1.00 90.56 167 LYS A N 1
ATOM 1347 C CA . LYS A 1 167 ? 8.981 11.925 6.800 1.00 90.56 167 LYS A CA 1
ATOM 1348 C C . LYS A 1 167 ? 10.015 10.828 6.560 1.00 90.56 167 LYS A C 1
ATOM 1350 O O . LYS A 1 167 ? 11.207 11.104 6.637 1.00 90.56 167 LYS A O 1
ATOM 1355 N N . ASN A 1 168 ? 9.578 9.598 6.311 1.00 87.12 168 ASN A N 1
ATOM 1356 C CA . ASN A 1 168 ? 10.474 8.476 6.050 1.00 87.12 168 ASN A CA 1
ATOM 1357 C C . ASN A 1 168 ? 11.054 8.520 4.632 1.00 87.12 168 ASN A C 1
ATOM 1359 O O . ASN A 1 168 ? 12.219 8.166 4.463 1.00 87.12 168 ASN A O 1
ATOM 1363 N N . LYS A 1 169 ? 10.285 9.005 3.648 1.00 84.06 169 LYS A N 1
ATOM 1364 C CA . LYS A 1 169 ? 10.741 9.226 2.270 1.00 84.06 169 LYS A CA 1
ATOM 1365 C C . LYS A 1 169 ? 11.834 10.296 2.209 1.00 84.06 169 LYS A C 1
ATOM 1367 O O . LYS A 1 169 ? 12.882 10.055 1.631 1.00 84.06 169 LYS A O 1
ATOM 1372 N N . GLY A 1 170 ? 11.647 11.429 2.892 1.00 64.00 170 GLY A N 1
ATOM 1373 C CA . GLY A 1 170 ? 12.625 12.530 2.925 1.00 64.00 170 GLY A CA 1
ATOM 1374 C C . GLY A 1 170 ? 13.855 12.325 3.826 1.00 64.00 170 GLY A C 1
ATOM 1375 O O . GLY A 1 170 ? 14.687 13.222 3.918 1.00 64.00 170 GLY A O 1
ATOM 1376 N N . ARG A 1 171 ? 13.965 11.194 4.537 1.00 56.56 171 ARG A N 1
ATOM 1377 C CA . ARG A 1 171 ? 15.130 10.838 5.377 1.00 56.56 171 ARG A CA 1
ATOM 1378 C C . ARG A 1 171 ? 16.166 9.967 4.654 1.00 56.56 171 ARG A C 1
ATOM 1380 O O . ARG A 1 171 ? 17.175 9.628 5.270 1.00 56.56 171 ARG A O 1
ATOM 1387 N N . LYS A 1 172 ? 15.891 9.564 3.415 1.00 47.31 172 LYS A N 1
ATOM 1388 C CA . LYS A 1 172 ? 16.770 8.756 2.562 1.00 47.31 172 LYS A CA 1
ATOM 1389 C C . LYS A 1 172 ? 17.413 9.633 1.496 1.00 47.31 172 LYS A C 1
ATOM 1391 O O . LYS A 1 172 ? 18.550 9.291 1.112 1.00 47.31 172 LYS A O 1
#

InterPro 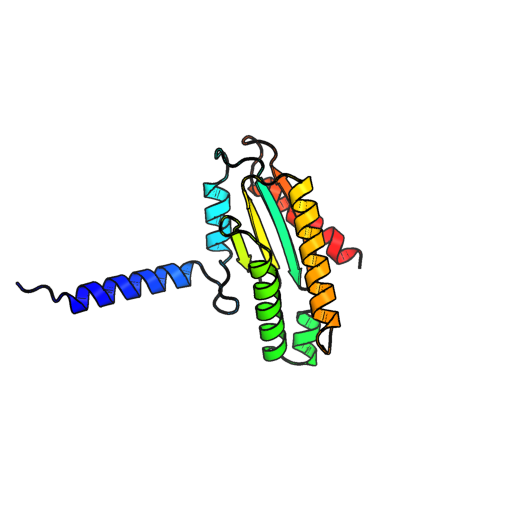domains:
  IPR000160 GGDEF domain [PF00990] (23-170)
  IPR000160 GGDEF domain [PS50887] (49-172)
  IPR000160 GGDEF domain [SM00267] (11-172)
  IPR000160 GGDEF domain [TIGR00254] (19-170)
  IPR000160 GGDEF domain [cd01949] (23-171)
  IPR029787 Nucleotide cyclase [SSF55073] (27-170)
  IPR043128 Reverse transcriptase/Diguanylate cyclase domain [G3DSA:3.30.70.270] (11-172)
  IPR050469 Diguanylate cyclase Dgc-like, bacteria [PTHR45138] (13-170)

Sequence (172 aa):
MLVNLVDVSRRVVREREIEYLSYHDSLTELYNRRYFENEMQRLDGSRRYPISIIIGDLDNLKTVNDNYGHPLGDDYLKKSAKILKDLLRGEDIIARIGGDEFAILLPETGSEGTALICDRIKKEFDRYNSANDFPIPFKISLGCATAKEKNIKLAEVYNQADKSMYKNKGRK

Secondary structure (DSSP, 8-state):
----HHHHHHHHHHHHHHHHHHHB-TTT-SEEHHHHHHHHHHHTTSS--SEEEEEEEEETHHHHHHHH-HHHHHHHHHHHHHHHHHHS-TTSEEEE-SSSEEEEEETT--HHHHHHHHHHHHHHHHHHHHHS--SS--EEEEEEEEE-STTS-HHHHHHHHHHHHHHHHTT-

Radius of gyration: 18.39 Å; chains: 1; bounding box: 62×29×42 Å

Foldseek 3Di:
DPPPPVVVVVVVVVVVVVVLVVQADPLQRAGEQVNVVVVLVVPQLHPQPWKKKKKKFWPCLVVCCVPPNPVVSSVLQNVLSVLLVVLDDPPKGWYDYDDRMIMIMGTNADPVNVVVSVVSSQVSQVVVPVVDDDPDRTDMQMFMFIDRDNVDRVVVRNVRRVVRSVVRNVVD